Protein AF-A0A938KF47-F1 (afdb_monomer_lite)

Structure (mmCIF, N/CA/C/O backbone):
data_AF-A0A938KF47-F1
#
_entry.id   AF-A0A938KF47-F1
#
loop_
_atom_site.group_PDB
_atom_site.id
_atom_site.type_symbol
_atom_site.label_atom_id
_atom_site.label_alt_id
_atom_site.label_comp_id
_atom_site.label_asym_id
_atom_site.label_entity_id
_atom_site.label_seq_id
_atom_site.pdbx_PDB_ins_code
_atom_site.Cartn_x
_atom_site.Cartn_y
_atom_site.Cartn_z
_atom_site.occupancy
_atom_site.B_iso_or_equiv
_atom_site.auth_seq_id
_atom_site.auth_comp_id
_atom_site.auth_asym_id
_atom_site.auth_atom_id
_atom_site.pdbx_PDB_model_num
ATOM 1 N N . MET A 1 1 ? 16.584 9.637 -14.046 1.00 24.70 1 MET A N 1
ATOM 2 C CA . MET A 1 1 ? 16.136 11.042 -14.095 1.00 24.70 1 MET A CA 1
ATOM 3 C C . MET A 1 1 ? 16.101 11.419 -15.565 1.00 24.70 1 MET A C 1
ATOM 5 O O . MET A 1 1 ? 17.162 11.538 -16.158 1.00 24.70 1 MET A O 1
ATOM 9 N N . VAL A 1 2 ? 14.916 11.445 -16.174 1.00 29.05 2 VAL A N 1
ATOM 10 C CA . VAL A 1 2 ? 14.732 11.879 -17.567 1.00 29.05 2 VAL A CA 1
ATOM 11 C C . VAL A 1 2 ? 13.995 13.209 -17.503 1.00 29.05 2 VAL A C 1
ATOM 13 O O . VAL A 1 2 ? 12.959 13.290 -16.848 1.00 29.05 2 VAL A O 1
ATOM 16 N N . TYR A 1 3 ? 14.555 14.250 -18.113 1.00 26.00 3 TYR A N 1
ATOM 17 C CA . TYR A 1 3 ? 13.882 15.536 -18.272 1.00 26.00 3 TYR A CA 1
ATOM 18 C C . TYR A 1 3 ? 13.180 15.546 -19.629 1.00 26.00 3 TYR A C 1
ATOM 20 O O . TYR A 1 3 ? 13.800 15.220 -20.637 1.00 26.00 3 TYR A O 1
ATOM 28 N N . VAL A 1 4 ? 11.906 15.935 -19.653 1.00 30.23 4 VAL A N 1
ATOM 29 C CA . VAL A 1 4 ? 11.176 16.271 -20.881 1.00 30.23 4 VAL A CA 1
ATOM 30 C C . VAL A 1 4 ? 10.895 17.767 -20.813 1.00 30.23 4 VAL A C 1
ATOM 32 O O . VAL A 1 4 ? 10.209 18.219 -19.899 1.00 30.23 4 VAL A O 1
ATOM 35 N N . THR A 1 5 ? 11.457 18.548 -21.733 1.00 27.17 5 THR A N 1
ATOM 36 C CA . THR A 1 5 ? 11.107 19.965 -21.893 1.00 27.17 5 THR A CA 1
ATOM 37 C C . THR A 1 5 ? 10.091 20.081 -23.023 1.00 27.17 5 THR A C 1
ATOM 39 O O . THR A 1 5 ? 10.407 19.742 -24.162 1.00 27.17 5 THR A O 1
ATOM 42 N N . GLU A 1 6 ? 8.875 20.532 -22.714 1.00 28.58 6 GLU A N 1
ATOM 43 C CA . GLU A 1 6 ? 7.884 20.907 -23.725 1.00 28.58 6 GLU A CA 1
ATOM 44 C C . GLU A 1 6 ? 8.355 22.164 -24.465 1.00 28.58 6 GLU A C 1
ATOM 46 O O . GLU A 1 6 ? 8.581 23.198 -23.837 1.00 28.58 6 GLU A O 1
ATOM 51 N N . ASP A 1 7 ? 8.430 22.092 -25.794 1.00 31.55 7 ASP A N 1
ATOM 52 C CA . ASP A 1 7 ? 8.299 23.271 -26.646 1.00 31.55 7 ASP A CA 1
ATOM 53 C C . ASP A 1 7 ? 6.967 23.164 -27.394 1.00 31.55 7 ASP A C 1
ATOM 55 O O . ASP A 1 7 ? 6.686 22.173 -28.076 1.00 31.5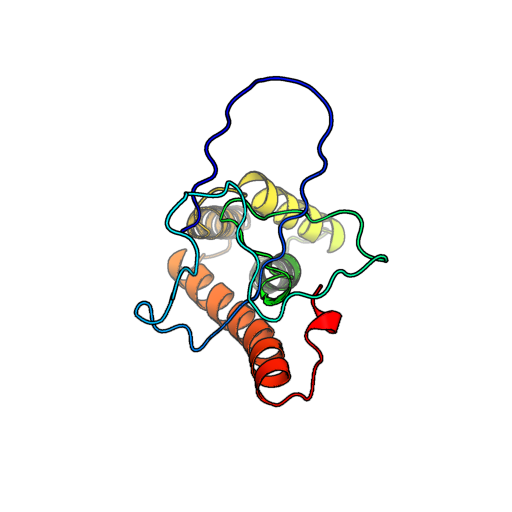5 7 ASP A O 1
ATOM 59 N N . ARG A 1 8 ? 6.092 24.152 -27.196 1.00 44.97 8 ARG A N 1
ATOM 60 C CA . ARG A 1 8 ? 4.772 24.183 -27.829 1.00 44.97 8 ARG A CA 1
ATOM 61 C C . ARG A 1 8 ? 4.899 24.837 -29.195 1.00 44.97 8 ARG A C 1
ATOM 63 O O . ARG A 1 8 ? 4.843 26.058 -29.307 1.00 44.97 8 ARG A O 1
ATOM 70 N N . GLY A 1 9 ? 4.961 24.012 -30.234 1.00 32.94 9 GLY A N 1
ATOM 71 C CA . GLY A 1 9 ? 4.895 24.480 -31.612 1.00 32.94 9 GLY A CA 1
ATOM 72 C C . GLY A 1 9 ? 4.556 23.375 -32.607 1.00 32.94 9 GLY A C 1
ATOM 73 O O . GLY A 1 9 ? 5.420 22.603 -32.994 1.00 32.94 9 GLY A O 1
ATOM 74 N N . SER A 1 10 ? 3.299 23.376 -33.057 1.00 34.69 10 SER A N 1
ATOM 75 C CA . SER A 1 10 ? 2.773 22.768 -34.294 1.00 34.69 10 SER A CA 1
ATOM 76 C C . SER A 1 10 ? 2.796 21.235 -34.474 1.00 34.69 10 SER A C 1
ATOM 78 O O . SER A 1 10 ? 3.824 20.622 -34.722 1.00 34.69 10 SER A O 1
ATOM 80 N N . THR A 1 11 ? 1.573 20.686 -34.446 1.00 39.66 11 THR A N 1
ATOM 81 C CA . THR A 1 11 ? 0.973 19.654 -35.324 1.00 39.66 11 THR A CA 1
ATOM 82 C C . THR A 1 11 ? 1.718 18.344 -35.612 1.00 39.66 11 THR A C 1
ATOM 84 O O . THR A 1 11 ? 2.703 18.310 -36.336 1.00 39.66 11 THR A O 1
ATOM 87 N N . GLU A 1 12 ? 1.084 17.258 -35.149 1.00 42.16 12 GLU A N 1
ATOM 88 C CA . GLU A 1 12 ? 1.221 15.861 -35.590 1.00 42.16 12 GLU A CA 1
ATOM 89 C C . GLU A 1 12 ? 2.617 15.229 -35.507 1.00 42.16 12 GLU A C 1
ATOM 91 O O . GLU A 1 12 ? 3.309 15.036 -36.500 1.00 42.16 12 GLU A O 1
ATOM 96 N N . ALA A 1 13 ? 2.975 14.746 -34.317 1.00 32.09 13 ALA A N 1
ATOM 97 C CA . ALA A 1 13 ? 3.855 13.588 -34.207 1.00 32.09 13 ALA A CA 1
ATOM 98 C C . ALA A 1 13 ? 3.550 12.835 -32.908 1.00 32.09 13 ALA A C 1
ATOM 100 O O . ALA A 1 13 ? 3.933 13.260 -31.820 1.00 32.09 13 ALA A O 1
ATOM 101 N N . CYS A 1 14 ? 2.861 11.697 -33.014 1.00 30.44 14 CYS A N 1
ATOM 102 C CA . CYS A 1 14 ? 2.863 10.698 -31.951 1.00 30.44 14 CYS A CA 1
ATOM 103 C C . CYS A 1 14 ? 4.283 10.123 -31.887 1.00 30.44 14 CYS A C 1
ATOM 105 O O . CYS A 1 14 ? 4.649 9.266 -32.690 1.00 30.44 14 CYS A O 1
ATOM 107 N N . GLN A 1 15 ? 5.122 10.662 -31.003 1.00 35.25 15 GLN A N 1
ATOM 108 C CA . GLN A 1 15 ? 6.464 10.139 -30.795 1.00 35.25 15 GLN A CA 1
ATOM 109 C C . GLN A 1 15 ? 6.453 9.164 -29.617 1.00 35.25 15 GLN A C 1
ATOM 111 O O . GLN A 1 15 ? 6.239 9.530 -28.464 1.00 35.25 15 GLN A O 1
ATOM 116 N N . THR A 1 16 ? 6.641 7.890 -29.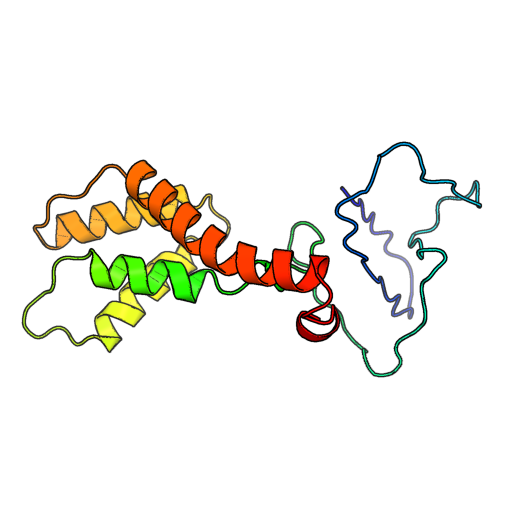945 1.00 39.12 16 THR A N 1
ATOM 117 C CA . THR A 1 16 ? 6.703 6.765 -29.013 1.00 39.12 16 THR A CA 1
ATOM 118 C C . THR A 1 16 ? 8.043 6.752 -28.276 1.00 39.12 16 THR A C 1
ATOM 120 O O . THR A 1 16 ? 9.097 6.720 -28.906 1.00 39.12 16 THR A O 1
ATOM 123 N N . ILE A 1 17 ? 8.008 6.706 -26.942 1.00 36.31 17 ILE A N 1
ATOM 124 C CA . ILE A 1 17 ? 9.192 6.507 -26.095 1.00 36.31 17 ILE A CA 1
ATOM 125 C C . ILE A 1 17 ? 9.140 5.085 -25.527 1.00 36.31 17 ILE A C 1
ATOM 127 O O . ILE A 1 17 ? 8.139 4.688 -24.934 1.00 36.31 17 ILE A O 1
ATOM 131 N N . ALA A 1 18 ? 10.211 4.311 -25.701 1.00 33.75 18 ALA A N 1
ATOM 132 C CA . ALA A 1 18 ? 10.349 2.972 -25.133 1.00 33.75 18 ALA A CA 1
ATOM 133 C C . ALA A 1 18 ? 11.425 2.964 -24.042 1.00 33.75 18 ALA A C 1
ATOM 135 O O . ALA A 1 18 ? 12.548 3.410 -24.270 1.00 33.75 18 ALA A O 1
ATOM 136 N N . PHE A 1 19 ? 11.093 2.420 -22.871 1.00 38.03 19 PHE A N 1
ATOM 137 C CA . PHE A 1 19 ? 11.999 2.335 -21.726 1.00 38.03 19 PHE A CA 1
ATOM 138 C C . PHE A 1 19 ? 12.455 0.892 -21.508 1.00 38.03 19 PHE A C 1
ATOM 140 O O . PHE A 1 19 ? 11.661 -0.042 -21.553 1.00 38.03 19 PHE A O 1
ATOM 147 N N . SER A 1 20 ? 13.749 0.717 -21.246 1.00 34.81 20 SER A N 1
ATOM 148 C CA . SER A 1 20 ? 14.358 -0.563 -20.877 1.00 34.81 20 SER A CA 1
ATOM 149 C C . SER A 1 20 ? 14.886 -0.461 -19.450 1.00 34.81 20 SER A C 1
ATOM 151 O O . SER A 1 20 ? 15.815 0.302 -19.194 1.00 34.81 20 SER A O 1
ATOM 153 N N . TYR A 1 21 ? 14.352 -1.264 -18.529 1.00 33.78 21 TYR A N 1
ATOM 154 C CA . TYR A 1 21 ? 14.919 -1.420 -17.188 1.00 33.78 21 TYR A CA 1
ATOM 155 C C . TYR A 1 21 ? 16.207 -2.257 -17.264 1.00 33.78 21 TYR A C 1
ATOM 157 O O . TYR A 1 21 ? 16.160 -3.433 -17.619 1.00 33.78 21 TYR A O 1
ATOM 165 N N . ARG A 1 22 ? 17.362 -1.648 -16.961 1.00 41.12 22 ARG A N 1
ATOM 166 C CA . ARG A 1 22 ? 18.663 -2.331 -16.854 1.00 41.12 22 ARG A CA 1
ATOM 167 C C . ARG A 1 22 ? 19.148 -2.311 -15.396 1.00 41.12 22 ARG A C 1
ATOM 169 O O . ARG A 1 22 ? 19.561 -1.249 -14.930 1.00 41.12 22 ARG A O 1
ATOM 176 N N . PRO A 1 23 ? 19.093 -3.434 -14.658 1.00 34.03 23 PRO A N 1
ATOM 177 C CA . PRO A 1 23 ? 19.507 -3.493 -13.251 1.00 34.03 23 PRO A CA 1
ATOM 178 C C . PRO A 1 23 ? 21.034 -3.409 -13.041 1.00 34.03 23 PRO A C 1
ATOM 180 O O . PRO A 1 23 ? 21.485 -3.242 -11.914 1.00 34.03 23 PRO A O 1
ATOM 183 N N . ASP A 1 24 ? 21.820 -3.498 -14.114 1.00 38.66 24 ASP A N 1
ATOM 184 C CA . ASP A 1 24 ? 23.286 -3.449 -14.185 1.00 38.66 24 ASP A CA 1
ATOM 185 C C . ASP A 1 24 ? 23.828 -2.120 -14.756 1.00 38.66 24 ASP A C 1
ATOM 187 O O . ASP A 1 24 ? 25.008 -2.009 -15.094 1.00 38.66 24 ASP A O 1
ATOM 191 N N . PHE A 1 25 ? 22.973 -1.097 -14.879 1.00 46.38 25 PHE A N 1
ATOM 192 C CA . PHE A 1 25 ? 23.345 0.184 -15.475 1.00 46.38 25 PHE A CA 1
ATOM 193 C C . PHE A 1 25 ? 24.437 0.896 -14.658 1.00 46.38 25 PHE A C 1
ATOM 195 O O . PHE A 1 25 ? 24.188 1.482 -13.605 1.00 46.38 25 PHE A O 1
ATOM 202 N N . THR A 1 26 ? 25.664 0.865 -15.175 1.00 37.16 26 THR A N 1
ATOM 203 C CA . THR A 1 26 ? 26.790 1.674 -14.706 1.00 37.16 26 THR A CA 1
ATOM 204 C C . THR A 1 26 ? 26.729 3.033 -15.417 1.00 37.16 26 THR A C 1
ATOM 206 O O . THR A 1 26 ? 26.722 3.060 -16.649 1.00 37.16 26 THR A O 1
ATOM 209 N N . PRO A 1 27 ? 26.716 4.178 -14.702 1.00 42.38 27 PRO A N 1
ATOM 210 C CA . PRO A 1 27 ? 26.511 5.504 -15.307 1.00 42.38 27 PRO A CA 1
ATOM 211 C C . PRO A 1 27 ? 27.554 5.938 -16.356 1.00 42.38 27 PRO A C 1
ATOM 213 O O . PRO A 1 27 ? 27.387 6.978 -16.984 1.00 42.38 27 PRO A O 1
ATOM 216 N N . GLY A 1 28 ? 28.641 5.181 -16.537 1.00 35.38 28 GLY A N 1
ATOM 217 C CA . GLY A 1 28 ? 29.789 5.545 -17.375 1.00 35.38 28 GLY A CA 1
ATOM 218 C C . GLY A 1 28 ? 29.758 5.054 -18.826 1.00 35.38 28 GLY A C 1
ATOM 219 O O . GLY A 1 28 ? 30.720 5.292 -19.548 1.00 35.38 28 GLY A O 1
ATOM 220 N N . LEU A 1 29 ? 28.701 4.363 -19.269 1.00 38.38 29 LEU A N 1
ATOM 221 C CA . LEU A 1 29 ? 28.629 3.751 -20.608 1.00 38.38 29 LEU A CA 1
ATOM 222 C C . LEU A 1 29 ? 27.378 4.178 -21.394 1.00 38.38 29 LEU A C 1
ATOM 224 O O . LEU A 1 29 ? 26.760 3.384 -22.097 1.00 38.38 29 LEU A O 1
ATOM 228 N N . MET A 1 30 ? 27.011 5.458 -21.319 1.00 39.22 30 MET A N 1
ATOM 229 C CA . MET A 1 30 ? 26.229 6.087 -22.387 1.00 39.22 30 MET A CA 1
ATOM 230 C C . MET A 1 30 ? 27.200 6.651 -23.424 1.00 39.22 30 MET A C 1
ATOM 232 O O . MET A 1 30 ? 27.638 7.793 -23.332 1.00 39.22 30 MET A O 1
ATOM 236 N N . GLN A 1 31 ? 27.568 5.840 -24.417 1.00 40.22 31 GLN A N 1
ATOM 237 C CA . GLN A 1 31 ? 28.135 6.394 -25.643 1.00 40.22 31 GLN A CA 1
ATOM 238 C C . GLN A 1 31 ? 26.985 6.941 -26.480 1.00 40.22 31 GLN A C 1
ATOM 240 O O . GLN A 1 31 ? 26.277 6.190 -27.149 1.00 40.22 31 GLN A O 1
ATOM 245 N N . THR A 1 32 ? 26.791 8.259 -26.420 1.00 42.59 32 THR A N 1
ATOM 246 C CA . THR A 1 32 ? 25.955 8.937 -27.405 1.00 42.59 32 THR A CA 1
ATOM 247 C C . THR A 1 32 ? 26.686 8.913 -28.745 1.00 42.59 32 THR A C 1
ATOM 249 O O . THR A 1 32 ? 27.838 9.333 -28.850 1.00 42.59 32 THR A O 1
ATOM 252 N N . THR A 1 33 ? 26.048 8.389 -29.787 1.00 45.47 33 THR A N 1
ATOM 253 C CA . THR A 1 33 ? 26.587 8.443 -31.155 1.00 45.47 33 THR A CA 1
ATOM 254 C C . THR A 1 33 ? 26.226 9.756 -31.855 1.00 45.47 33 THR A C 1
ATOM 256 O O . THR A 1 33 ? 26.477 9.908 -33.048 1.00 45.47 33 THR A O 1
ATOM 259 N N . SER A 1 34 ? 25.608 10.711 -31.148 1.00 45.56 34 SER A N 1
ATOM 260 C CA . SER A 1 34 ? 25.174 11.986 -31.712 1.00 45.56 34 SER A CA 1
ATOM 261 C C . SER A 1 34 ? 25.416 13.135 -30.735 1.00 45.56 34 SER A C 1
ATOM 263 O O . SER A 1 34 ? 24.918 13.132 -29.618 1.00 45.56 34 SER A O 1
ATOM 265 N N . LEU A 1 35 ? 26.170 14.141 -31.184 1.00 50.94 35 LEU A N 1
ATOM 266 C CA . LEU A 1 35 ? 26.468 15.373 -30.438 1.00 50.94 35 LEU A CA 1
ATOM 267 C C . LEU A 1 35 ? 25.296 16.376 -30.428 1.00 50.94 35 LEU A C 1
ATOM 269 O O . LEU A 1 35 ? 25.446 17.490 -29.934 1.00 50.94 35 LEU A O 1
ATOM 273 N N . VAL A 1 36 ? 24.143 16.006 -30.993 1.00 51.88 36 VAL A N 1
ATOM 274 C CA . VAL A 1 36 ? 22.951 16.856 -31.072 1.00 51.88 36 VAL A CA 1
ATOM 275 C C . VAL A 1 36 ? 21.903 16.298 -30.107 1.00 51.88 36 VAL A C 1
ATOM 277 O O . VAL A 1 36 ? 21.509 15.142 -30.285 1.00 51.88 36 VAL A O 1
ATOM 280 N N . PRO A 1 37 ? 21.428 17.075 -29.113 1.00 50.69 37 PRO A N 1
ATOM 281 C CA . PRO A 1 37 ? 20.351 16.643 -28.232 1.00 50.69 37 PRO A CA 1
ATOM 282 C C . PRO A 1 37 ? 19.119 16.312 -29.071 1.00 50.69 37 PRO A C 1
ATOM 284 O O . PRO A 1 37 ? 18.590 17.171 -29.779 1.00 50.69 37 PRO A O 1
ATOM 287 N N . LYS A 1 38 ? 18.677 15.057 -29.022 1.00 53.91 38 LYS A N 1
ATOM 288 C CA . LYS A 1 38 ? 17.397 14.652 -29.601 1.00 53.91 38 LYS A CA 1
ATOM 289 C C . LYS A 1 38 ? 16.350 14.612 -28.487 1.00 53.91 38 LYS A C 1
ATOM 291 O O . LYS A 1 38 ? 16.686 14.198 -27.382 1.00 53.91 38 LYS A O 1
ATOM 296 N N . PRO A 1 39 ? 15.085 14.975 -28.765 1.00 59.06 39 PRO A N 1
ATOM 297 C CA . PRO A 1 39 ? 14.008 14.895 -27.774 1.00 59.06 39 PRO A CA 1
ATOM 298 C C . PRO A 1 39 ? 13.767 13.472 -27.244 1.00 59.06 39 PRO A C 1
ATOM 300 O O . PRO A 1 39 ? 13.210 13.301 -26.165 1.00 59.06 39 PRO A O 1
ATOM 303 N N . ILE A 1 40 ? 14.168 12.450 -28.013 1.00 66.62 40 ILE A N 1
ATOM 304 C CA . ILE A 1 40 ? 13.994 11.030 -27.698 1.00 66.62 40 ILE A CA 1
ATOM 305 C C . ILE A 1 40 ? 15.247 10.265 -28.121 1.00 66.62 40 ILE A C 1
ATOM 307 O O . ILE A 1 40 ? 15.728 10.404 -29.251 1.00 66.62 40 ILE A O 1
ATOM 311 N N . GLU A 1 41 ? 15.733 9.409 -27.227 1.00 71.12 41 GLU A N 1
ATOM 312 C CA . GLU A 1 41 ? 16.834 8.486 -27.483 1.00 71.12 41 GLU A CA 1
ATOM 313 C C . GLU A 1 41 ? 16.325 7.043 -27.487 1.00 71.12 41 GLU A C 1
ATOM 315 O O . GLU A 1 41 ? 15.588 6.618 -26.598 1.00 71.12 41 GLU A O 1
ATOM 320 N N . TYR A 1 42 ? 16.742 6.273 -28.493 1.00 73.75 42 TYR A N 1
ATOM 321 C CA . TYR A 1 42 ? 16.453 4.845 -28.579 1.00 73.75 42 TYR A CA 1
ATOM 322 C C . TYR A 1 42 ? 17.685 4.052 -28.153 1.00 73.75 42 TYR A C 1
ATOM 324 O O . TYR A 1 42 ? 18.801 4.338 -28.589 1.00 73.75 42 TYR A O 1
ATOM 332 N N . ALA A 1 43 ? 17.488 3.006 -27.349 1.00 72.75 43 ALA A N 1
ATOM 333 C CA . ALA A 1 43 ? 18.550 2.039 -27.100 1.00 72.75 43 ALA A CA 1
ATOM 334 C C . ALA A 1 43 ? 18.985 1.383 -28.424 1.00 72.75 43 ALA A C 1
ATOM 336 O O . ALA A 1 43 ? 18.145 1.089 -29.272 1.00 72.75 43 ALA A O 1
ATOM 337 N N . ALA A 1 44 ? 20.276 1.073 -28.576 1.00 74.06 44 ALA A N 1
ATOM 338 C CA . ALA A 1 44 ? 20.812 0.442 -29.792 1.00 74.06 44 ALA A CA 1
ATOM 339 C C . ALA A 1 44 ? 20.126 -0.893 -30.161 1.00 74.06 44 ALA A C 1
ATOM 341 O O . ALA A 1 44 ? 20.150 -1.315 -31.312 1.00 74.06 44 ALA A O 1
ATOM 342 N N . SER A 1 45 ? 19.504 -1.559 -29.185 1.00 74.00 45 SER A N 1
ATOM 343 C CA . SER A 1 45 ? 18.754 -2.806 -29.353 1.00 74.00 45 SER A CA 1
ATOM 344 C C . SER A 1 45 ? 17.250 -2.616 -29.590 1.00 74.00 45 SER A C 1
ATOM 346 O O . SER A 1 45 ? 16.527 -3.611 -29.679 1.00 74.00 45 SER A O 1
ATOM 348 N N . PHE A 1 46 ? 16.750 -1.378 -29.658 1.00 76.38 46 PHE A N 1
ATOM 349 C CA . PHE A 1 46 ? 15.324 -1.109 -29.811 1.00 76.38 46 PHE A CA 1
ATOM 350 C C . PHE A 1 46 ? 14.791 -1.667 -31.136 1.00 76.38 46 PHE A C 1
ATOM 352 O O . PHE A 1 46 ? 15.358 -1.442 -32.206 1.00 76.38 46 PHE A O 1
ATOM 359 N N . LYS A 1 47 ? 13.665 -2.381 -31.057 1.00 78.00 47 LYS A N 1
ATOM 360 C CA . LYS A 1 47 ? 12.901 -2.851 -32.214 1.00 78.00 47 LYS A CA 1
ATOM 361 C C . LYS A 1 47 ? 11.453 -2.373 -32.077 1.00 78.00 47 LYS A C 1
ATOM 363 O O . LYS A 1 47 ? 10.871 -2.601 -31.013 1.00 78.00 47 LYS A O 1
ATOM 368 N N . PRO A 1 48 ? 10.862 -1.759 -33.118 1.00 74.94 48 PRO A N 1
ATOM 369 C CA . PRO A 1 48 ? 9.455 -1.376 -33.102 1.00 74.94 48 PRO A CA 1
ATOM 370 C C . PRO A 1 48 ? 8.552 -2.576 -32.801 1.00 74.94 48 PRO A C 1
ATOM 372 O O . PRO A 1 48 ? 8.777 -3.671 -33.321 1.00 74.94 48 PRO A O 1
ATOM 375 N N . ARG A 1 49 ? 7.522 -2.365 -31.977 1.00 76.00 49 ARG A N 1
ATOM 376 C CA . ARG A 1 49 ? 6.494 -3.362 -31.646 1.00 76.00 49 ARG A CA 1
ATOM 377 C C . ARG A 1 49 ? 5.142 -2.862 -32.169 1.00 76.00 49 ARG A C 1
ATOM 379 O O . ARG A 1 49 ? 4.474 -2.128 -31.450 1.00 76.00 49 ARG A O 1
ATOM 386 N N . PRO A 1 50 ? 4.728 -3.231 -33.398 1.00 78.12 50 PRO A N 1
ATOM 387 C CA . PRO A 1 50 ? 3.546 -2.651 -34.051 1.00 78.12 50 PRO A CA 1
ATOM 388 C C . PRO A 1 50 ? 2.228 -2.873 -33.299 1.00 78.12 50 PRO A C 1
ATOM 390 O O . PRO A 1 50 ? 1.261 -2.155 -33.525 1.00 78.12 50 PRO A O 1
ATOM 393 N N . SER A 1 51 ? 2.179 -3.872 -32.416 1.00 78.06 51 SER A N 1
ATOM 394 C CA . SER A 1 51 ? 1.016 -4.188 -31.586 1.00 78.06 51 SER A CA 1
ATOM 395 C C . SER A 1 51 ? 0.846 -3.269 -30.372 1.00 78.06 51 SER A C 1
ATOM 397 O O . SER A 1 51 ? -0.217 -3.288 -29.760 1.00 78.06 51 SER A O 1
ATOM 399 N N . ILE A 1 52 ? 1.864 -2.485 -30.000 1.00 73.62 52 ILE A N 1
ATOM 400 C CA . ILE A 1 52 ? 1.809 -1.548 -28.871 1.00 73.62 52 ILE A CA 1
ATOM 401 C C . ILE A 1 52 ? 1.643 -0.141 -29.439 1.00 73.62 52 ILE A C 1
ATOM 403 O O . ILE A 1 52 ? 2.567 0.407 -30.035 1.00 73.62 52 ILE A O 1
ATOM 407 N N . SER A 1 53 ? 0.459 0.439 -29.256 1.00 73.12 53 SER A N 1
ATOM 408 C CA . SER A 1 53 ? 0.116 1.769 -29.779 1.00 73.12 53 SER A CA 1
ATOM 409 C C . SER A 1 53 ? 0.191 2.884 -28.733 1.00 73.12 53 SER A C 1
ATOM 411 O O . SER A 1 53 ? 0.300 4.048 -29.101 1.00 73.12 53 SER A O 1
ATOM 413 N N . HIS A 1 54 ? 0.151 2.544 -27.441 1.00 66.56 54 HIS A N 1
ATOM 414 C CA . HIS A 1 54 ? 0.110 3.504 -26.337 1.00 66.56 54 HIS A CA 1
ATOM 415 C C . HIS A 1 54 ? 0.952 3.000 -25.162 1.00 66.56 54 HIS A C 1
ATOM 417 O O . HIS A 1 54 ? 1.026 1.796 -24.922 1.00 66.56 54 HIS A O 1
ATOM 423 N N . VAL A 1 55 ? 1.563 3.924 -24.421 1.00 66.50 55 VAL A N 1
ATOM 424 C CA . VAL A 1 55 ? 2.317 3.648 -23.191 1.00 66.50 55 VAL A CA 1
ATOM 425 C C . VAL A 1 55 ? 1.944 4.718 -22.169 1.00 66.50 55 VAL A C 1
ATOM 427 O O . VAL A 1 55 ? 1.918 5.901 -22.507 1.00 66.50 55 VAL A O 1
ATOM 430 N N . LEU A 1 56 ? 1.640 4.313 -20.934 1.00 62.22 56 LEU A N 1
ATOM 431 C CA . LEU A 1 56 ? 1.368 5.223 -19.821 1.00 62.22 56 LEU A CA 1
ATOM 432 C C . LEU A 1 56 ? 2.591 5.274 -18.903 1.00 62.22 56 LEU A C 1
ATOM 434 O O . LEU A 1 56 ? 3.056 4.236 -18.436 1.00 62.22 56 LEU A O 1
ATOM 438 N N . PHE A 1 57 ? 3.095 6.476 -18.639 1.00 62.53 57 PHE A N 1
ATOM 439 C CA . PHE A 1 57 ? 4.194 6.686 -17.701 1.00 62.53 57 PHE A CA 1
ATOM 440 C C . PHE A 1 57 ? 3.663 6.956 -16.300 1.00 62.53 57 PHE A C 1
ATOM 442 O O . PHE A 1 57 ? 2.740 7.753 -16.132 1.00 62.53 57 PHE A O 1
ATOM 449 N N . ASP A 1 58 ? 4.273 6.317 -15.299 1.00 62.72 58 ASP A N 1
ATOM 450 C CA . ASP A 1 58 ? 4.129 6.767 -13.916 1.00 62.72 58 ASP A CA 1
ATOM 451 C C . ASP A 1 58 ? 4.788 8.150 -13.754 1.00 62.72 58 ASP A C 1
ATOM 453 O O . ASP A 1 58 ? 5.620 8.566 -14.568 1.00 62.72 58 ASP A O 1
ATOM 457 N N . PHE A 1 59 ? 4.436 8.868 -12.692 1.00 45.41 59 PHE A N 1
ATOM 458 C CA . PHE A 1 59 ? 4.865 10.246 -12.439 1.00 45.41 59 PHE A CA 1
ATOM 459 C C . PHE A 1 59 ? 6.392 10.414 -12.307 1.00 45.41 59 PHE A C 1
ATOM 461 O O . PHE A 1 59 ? 6.891 11.531 -12.418 1.00 45.41 59 PHE A O 1
ATOM 468 N N . ASP A 1 60 ? 7.143 9.328 -12.096 1.00 52.22 60 ASP A N 1
ATOM 469 C CA . ASP A 1 60 ? 8.613 9.310 -12.059 1.00 52.22 60 ASP A CA 1
ATOM 470 C C . ASP A 1 60 ? 9.273 8.787 -13.356 1.00 52.22 60 ASP A C 1
ATOM 472 O O . ASP A 1 60 ? 10.500 8.647 -13.419 1.00 52.22 60 ASP A O 1
ATOM 476 N N . GLY A 1 61 ? 8.480 8.519 -14.399 1.00 51.56 61 GLY A N 1
ATOM 477 C CA . GLY A 1 61 ? 8.945 8.008 -15.689 1.00 51.56 61 GLY A CA 1
ATOM 478 C C . GLY A 1 61 ? 9.209 6.499 -15.715 1.00 51.56 61 GLY A C 1
ATOM 479 O O . GLY A 1 61 ? 9.902 6.026 -16.616 1.00 51.56 61 GLY A O 1
ATOM 480 N N . THR A 1 62 ? 8.697 5.728 -14.745 1.00 55.50 62 THR A N 1
ATOM 481 C CA . THR A 1 62 ? 8.859 4.265 -14.706 1.00 55.50 62 THR A CA 1
ATOM 482 C C . THR A 1 62 ? 7.601 3.508 -15.142 1.00 55.50 62 THR A C 1
ATOM 484 O O . THR A 1 62 ? 6.476 3.898 -14.848 1.00 55.50 62 THR A O 1
ATOM 487 N N . LEU A 1 63 ? 7.786 2.372 -15.826 1.00 58.28 63 LEU A N 1
ATOM 488 C CA . LEU A 1 63 ? 6.749 1.347 -15.977 1.00 58.28 63 LEU A CA 1
ATOM 489 C C . LEU A 1 63 ? 6.798 0.454 -14.732 1.00 58.28 63 LEU A C 1
ATOM 491 O O . LEU A 1 63 ? 7.533 -0.532 -14.678 1.00 58.28 63 LEU A O 1
ATOM 495 N N . SER A 1 64 ? 6.067 0.830 -13.682 1.00 61.03 64 SER A N 1
ATOM 496 C CA . SER A 1 64 ? 6.103 0.131 -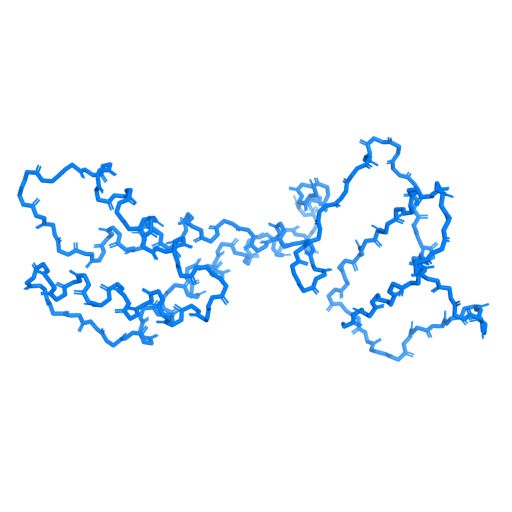12.389 1.00 61.03 64 SER A CA 1
ATOM 497 C C . SER A 1 64 ? 5.234 -1.138 -12.339 1.00 61.03 64 SER A C 1
ATOM 499 O O . SER A 1 64 ? 4.829 -1.546 -11.257 1.00 61.03 64 SER A O 1
ATOM 501 N N . ILE A 1 65 ? 5.013 -1.836 -13.462 1.00 71.75 65 ILE A N 1
ATOM 502 C CA . ILE A 1 65 ? 4.265 -3.115 -13.497 1.00 71.75 65 ILE A CA 1
ATOM 503 C C . ILE A 1 65 ? 4.958 -4.173 -12.618 1.00 71.75 65 ILE A C 1
ATOM 505 O O . ILE A 1 65 ? 4.322 -4.939 -11.902 1.00 71.75 65 ILE A O 1
ATOM 509 N N . ILE A 1 66 ? 6.292 -4.146 -12.532 1.00 74.31 66 ILE A N 1
ATOM 510 C CA . ILE A 1 66 ? 7.049 -5.011 -11.608 1.00 74.31 66 ILE A CA 1
ATOM 511 C C . ILE A 1 66 ? 6.670 -4.738 -10.139 1.00 74.31 66 ILE A C 1
ATOM 513 O O . ILE A 1 66 ? 6.595 -5.667 -9.329 1.00 74.31 66 ILE A O 1
ATOM 517 N N . ARG A 1 67 ? 6.404 -3.471 -9.797 1.00 74.12 67 ARG A N 1
ATOM 518 C CA . ARG A 1 67 ? 6.083 -2.992 -8.441 1.00 74.12 67 ARG A CA 1
ATOM 519 C C . ARG A 1 67 ? 4.583 -2.781 -8.212 1.00 74.12 67 ARG A C 1
ATOM 521 O O . ARG A 1 67 ? 4.190 -2.316 -7.144 1.00 74.12 67 ARG A O 1
ATOM 528 N N . GLU A 1 68 ? 3.748 -3.147 -9.181 1.00 81.38 68 GLU A N 1
ATOM 529 C CA . GLU A 1 68 ? 2.299 -3.051 -9.065 1.00 81.38 68 GLU A CA 1
ATOM 530 C C . GLU A 1 68 ? 1.775 -3.994 -7.978 1.00 81.38 68 GLU A C 1
ATOM 532 O O . GLU A 1 68 ? 2.444 -4.941 -7.546 1.00 81.38 68 GLU A O 1
ATOM 537 N N . GLY A 1 69 ? 0.506 -3.831 -7.631 1.00 84.44 69 GLY A N 1
ATOM 538 C CA . GLY A 1 69 ? -0.166 -4.761 -6.733 1.00 84.44 69 GLY A CA 1
ATOM 539 C C . GLY A 1 69 ? -0.107 -4.329 -5.269 1.00 84.44 69 GLY A C 1
ATOM 540 O O . GLY A 1 69 ? -0.380 -5.121 -4.369 1.00 84.44 69 GLY A O 1
ATOM 541 N N . TRP A 1 70 ? 0.291 -3.081 -5.027 1.00 89.88 70 TRP A N 1
ATOM 542 C CA . TRP A 1 70 ? 0.391 -2.514 -3.695 1.00 89.88 70 TRP A CA 1
ATOM 543 C C . TRP A 1 70 ? -0.953 -2.477 -2.934 1.00 89.88 70 TRP A C 1
ATOM 545 O O . TRP A 1 70 ? -0.928 -2.788 -1.738 1.00 89.88 70 TRP A O 1
ATOM 555 N N . PRO A 1 71 ? -2.134 -2.226 -3.555 1.00 90.19 71 PRO A N 1
ATOM 556 C CA . PRO A 1 71 ? -3.407 -2.285 -2.830 1.00 90.19 71 PRO A CA 1
ATOM 557 C C . PRO A 1 71 ? -3.719 -3.700 -2.336 1.00 90.19 71 PRO A C 1
ATOM 559 O O . PRO A 1 71 ? -4.194 -3.877 -1.218 1.00 90.19 71 PRO A O 1
ATOM 562 N N . GLN A 1 72 ? -3.367 -4.718 -3.130 1.00 91.56 72 GLN A N 1
ATOM 563 C CA . GLN A 1 72 ? -3.533 -6.137 -2.797 1.00 91.56 72 GLN A CA 1
ATOM 564 C C . GLN A 1 72 ? -2.597 -6.599 -1.671 1.00 91.56 72 GLN A C 1
ATOM 566 O O . GLN A 1 72 ? -2.717 -7.730 -1.212 1.00 91.56 72 GLN A O 1
ATOM 571 N N . VAL A 1 73 ? -1.669 -5.750 -1.222 1.00 94.75 73 VAL A N 1
ATOM 572 C CA . VAL A 1 73 ? -0.870 -5.979 -0.013 1.00 94.75 73 VAL A CA 1
ATOM 573 C C . VAL A 1 73 ? -1.392 -5.137 1.148 1.00 94.75 73 VAL A C 1
ATOM 575 O O . VAL A 1 73 ? -1.593 -5.662 2.242 1.00 94.75 73 VAL A O 1
ATOM 578 N N . MET A 1 74 ? -1.627 -3.844 0.917 1.00 96.44 74 MET A N 1
ATOM 579 C CA . MET A 1 74 ? -1.989 -2.901 1.976 1.00 96.44 74 MET A CA 1
ATOM 580 C C . MET A 1 74 ? -3.381 -3.169 2.554 1.00 96.44 74 MET A C 1
ATOM 582 O O . MET A 1 74 ? -3.533 -3.223 3.772 1.00 96.44 74 MET A O 1
ATOM 586 N N . VAL A 1 75 ? -4.388 -3.380 1.702 1.00 96.62 75 VAL A N 1
ATOM 587 C CA . VAL A 1 75 ? -5.776 -3.565 2.152 1.00 96.62 75 VAL A CA 1
ATOM 588 C C . VAL A 1 75 ? -5.935 -4.855 2.968 1.00 96.62 75 VAL A C 1
ATOM 590 O O . VAL A 1 75 ? -6.436 -4.765 4.089 1.00 96.62 75 VAL A O 1
ATOM 593 N N . PRO A 1 76 ? -5.453 -6.036 2.518 1.00 97.06 76 PRO A N 1
ATOM 594 C CA . PRO A 1 76 ? -5.538 -7.249 3.334 1.00 97.06 76 PRO A CA 1
ATOM 595 C C . PRO A 1 76 ? -4.787 -7.135 4.663 1.00 97.06 76 PRO A C 1
ATOM 597 O O . PRO A 1 76 ? -5.290 -7.589 5.687 1.00 97.06 76 PRO A O 1
ATOM 600 N N . MET A 1 77 ? -3.618 -6.481 4.672 1.00 98.00 77 MET A N 1
ATOM 601 C CA . MET A 1 77 ? -2.877 -6.214 5.908 1.00 98.00 77 MET A CA 1
ATOM 602 C C . MET A 1 77 ? -3.708 -5.382 6.895 1.00 98.00 77 MET A C 1
ATOM 604 O O . MET A 1 77 ? -3.737 -5.684 8.086 1.00 98.00 77 MET A O 1
ATOM 608 N N . PHE A 1 78 ? -4.402 -4.348 6.421 1.00 98.12 78 PHE A N 1
ATOM 609 C CA . PHE A 1 78 ? -5.256 -3.529 7.279 1.00 98.12 78 PHE A CA 1
ATOM 610 C C . PHE A 1 78 ? -6.467 -4.310 7.797 1.00 98.12 78 PHE A C 1
ATOM 612 O O . PHE A 1 78 ? -6.779 -4.230 8.983 1.00 98.12 78 PHE A O 1
ATOM 619 N N . ILE A 1 79 ? -7.111 -5.114 6.945 1.00 97.50 79 ILE A N 1
ATOM 620 C CA . ILE A 1 79 ? -8.243 -5.973 7.327 1.00 97.50 79 ILE A CA 1
ATOM 621 C C . ILE A 1 79 ? -7.839 -6.987 8.406 1.00 97.50 79 ILE A C 1
ATOM 623 O O . ILE A 1 79 ? -8.638 -7.249 9.306 1.00 97.50 79 ILE A O 1
ATOM 627 N N . GLU A 1 80 ? -6.632 -7.549 8.326 1.00 97.31 80 GLU A N 1
ATOM 628 C CA . GLU A 1 80 ? -6.079 -8.484 9.315 1.00 97.31 80 GLU A CA 1
ATOM 629 C C . GLU A 1 80 ? -5.880 -7.822 10.687 1.00 97.31 80 GLU A C 1
ATOM 631 O O . GLU A 1 80 ? -6.138 -8.436 11.719 1.00 97.31 80 GLU A O 1
ATOM 636 N N . MET A 1 81 ? -5.423 -6.567 10.702 1.00 97.44 81 MET A N 1
ATOM 637 C CA . MET A 1 81 ? -4.946 -5.897 11.918 1.00 97.44 81 MET A CA 1
ATOM 638 C C . MET A 1 81 ? -5.977 -4.976 12.577 1.00 97.44 81 MET A C 1
ATOM 640 O O . MET A 1 81 ? -5.780 -4.560 13.720 1.00 97.44 81 MET A O 1
ATOM 644 N N . ILE A 1 82 ? -7.055 -4.619 11.878 1.00 97.69 82 ILE A N 1
ATOM 645 C CA . ILE A 1 82 ? -8.065 -3.702 12.406 1.00 97.69 82 ILE A CA 1
ATOM 646 C C . ILE A 1 82 ? -9.045 -4.417 13.354 1.00 97.69 82 ILE A C 1
ATOM 648 O O . ILE A 1 82 ? -9.530 -5.505 13.026 1.00 97.69 82 ILE A O 1
ATOM 652 N N . PRO A 1 83 ? -9.401 -3.812 14.507 1.00 96.50 83 PRO A N 1
ATOM 653 C CA . PRO A 1 83 ? -10.465 -4.331 15.357 1.00 96.50 83 PRO A CA 1
ATOM 654 C C . PRO A 1 83 ? -11.786 -4.460 14.589 1.00 96.50 83 PRO A C 1
ATOM 656 O O . PRO A 1 83 ? -12.235 -3.522 13.919 1.00 96.50 83 PRO A O 1
ATOM 659 N N . LYS A 1 84 ? -12.411 -5.634 14.690 1.00 93.62 84 LYS A N 1
ATOM 660 C CA . LYS A 1 84 ? -13.691 -5.926 14.038 1.00 93.62 84 LYS A CA 1
ATOM 661 C C . LYS A 1 84 ? -14.843 -5.349 14.848 1.00 93.62 84 LYS A C 1
ATOM 663 O O . LYS A 1 84 ? -14.866 -5.470 16.071 1.00 93.62 84 LYS A O 1
ATOM 668 N N . VAL A 1 85 ? -15.809 -4.759 14.150 1.00 92.81 85 VAL A N 1
ATOM 669 C CA . VAL A 1 85 ? -17.034 -4.227 14.752 1.00 92.81 85 VAL A CA 1
ATOM 670 C C . VAL A 1 85 ? -18.177 -5.220 14.509 1.00 92.81 85 VAL A C 1
ATOM 672 O O . VAL A 1 85 ? -18.359 -5.663 13.373 1.00 92.81 85 VAL A O 1
ATOM 675 N N . PRO A 1 86 ? -18.957 -5.601 15.538 1.00 92.44 86 PRO A N 1
ATOM 676 C CA . PRO A 1 86 ? -20.110 -6.477 15.352 1.00 92.44 86 PRO A CA 1
ATOM 677 C C . PRO A 1 86 ? -21.109 -5.909 14.335 1.00 92.44 86 PRO A C 1
ATOM 679 O O . PRO A 1 86 ? -21.493 -4.746 14.421 1.00 92.44 86 PRO A O 1
ATOM 682 N N . GLY A 1 87 ? -21.547 -6.742 13.388 1.00 91.94 87 GLY A N 1
ATOM 683 C CA . GLY A 1 87 ? -22.519 -6.359 12.356 1.00 91.94 87 GLY A CA 1
ATOM 684 C C . GLY A 1 87 ? -21.936 -5.616 11.147 1.00 91.94 87 GLY A C 1
ATOM 685 O O . GLY A 1 87 ? -22.671 -5.350 10.200 1.00 91.94 87 GLY A O 1
ATOM 686 N N . GLU A 1 88 ? -20.636 -5.313 11.136 1.00 94.50 88 GLU A N 1
ATOM 687 C CA . GLU A 1 88 ? -19.958 -4.762 9.961 1.00 94.50 88 GLU A CA 1
ATOM 688 C C . GLU A 1 88 ? -19.688 -5.866 8.928 1.00 94.50 88 GLU A C 1
ATOM 690 O O . GLU A 1 88 ? -19.162 -6.931 9.262 1.00 94.50 88 GLU A O 1
ATOM 695 N N . SER A 1 89 ? -20.038 -5.621 7.662 1.00 95.88 89 SER A N 1
ATOM 696 C CA . SER A 1 89 ? -19.705 -6.547 6.579 1.00 95.88 89 SER A CA 1
ATOM 697 C C . SER A 1 89 ? -18.242 -6.398 6.162 1.00 95.88 89 SER A C 1
ATOM 699 O O . SER A 1 89 ? -17.676 -5.304 6.176 1.00 95.88 89 SER A O 1
ATOM 701 N N . GLU A 1 90 ? -17.628 -7.502 5.738 1.00 93.25 90 GLU A N 1
ATOM 702 C CA . GLU A 1 90 ? -16.240 -7.489 5.268 1.00 93.25 90 GLU A CA 1
ATOM 703 C C . GLU A 1 90 ? -16.052 -6.567 4.056 1.00 93.25 90 GLU A C 1
ATOM 705 O O . GLU A 1 90 ? -15.074 -5.825 4.001 1.00 93.25 90 GLU A O 1
ATOM 710 N N . GLN A 1 91 ? -17.031 -6.535 3.144 1.00 95.00 91 GLN A N 1
ATOM 711 C CA . GLN A 1 91 ? -17.009 -5.638 1.988 1.00 95.00 91 GLN A CA 1
ATOM 712 C C . GLN A 1 91 ? -17.027 -4.163 2.407 1.00 95.00 91 GLN A C 1
ATOM 714 O O . GLN A 1 91 ? -16.211 -3.388 1.922 1.00 95.00 91 GLN A O 1
ATOM 719 N N . ALA A 1 92 ? -17.896 -3.774 3.347 1.00 95.25 92 ALA A N 1
ATOM 720 C CA . ALA A 1 92 ? -17.956 -2.388 3.814 1.00 95.25 92 ALA A CA 1
ATOM 721 C C . ALA A 1 92 ? -16.646 -1.960 4.497 1.00 95.25 92 ALA A C 1
ATOM 723 O O . ALA A 1 92 ? -16.175 -0.840 4.298 1.00 95.25 92 ALA A O 1
ATOM 724 N N . LEU A 1 93 ? -16.027 -2.866 5.262 1.00 95.81 93 LEU A N 1
ATOM 725 C CA . LEU A 1 93 ? -14.717 -2.629 5.862 1.00 95.81 93 LEU A CA 1
ATOM 726 C C . LEU A 1 93 ? -13.626 -2.468 4.793 1.00 95.81 93 LEU A C 1
ATOM 728 O O . LEU A 1 93 ? -12.784 -1.574 4.894 1.00 95.81 93 LEU A O 1
ATOM 732 N N . GLN A 1 94 ? -13.635 -3.326 3.772 1.00 96.31 94 GLN A N 1
ATOM 733 C CA . GLN A 1 94 ? -12.695 -3.252 2.659 1.00 96.31 94 GLN A CA 1
ATOM 734 C C . GLN A 1 94 ? -12.839 -1.938 1.884 1.00 96.31 94 GLN A C 1
ATOM 736 O O . GLN A 1 94 ? -11.826 -1.301 1.587 1.00 96.31 94 GLN A O 1
ATOM 741 N N . ASP A 1 95 ? -14.069 -1.512 1.601 1.00 96.25 95 ASP A N 1
ATOM 742 C CA . ASP A 1 95 ? -14.363 -0.270 0.885 1.00 96.25 95 ASP A CA 1
ATOM 743 C C . ASP A 1 95 ? -13.888 0.949 1.685 1.00 96.25 95 ASP A C 1
ATOM 745 O O . ASP A 1 95 ? -13.186 1.803 1.144 1.00 96.25 95 ASP A O 1
ATOM 749 N N . LEU A 1 96 ? -14.173 0.987 2.993 1.00 95.81 96 LEU A N 1
ATOM 750 C CA . LEU A 1 96 ? -13.717 2.047 3.898 1.00 95.81 96 LEU A CA 1
ATOM 751 C C . LEU A 1 96 ? -12.188 2.188 3.892 1.00 95.81 96 LEU A C 1
ATOM 753 O O . LEU A 1 96 ? -11.656 3.288 3.739 1.00 95.81 96 LEU A O 1
ATOM 757 N N . LEU A 1 97 ? -11.477 1.073 4.077 1.00 96.69 97 LEU A N 1
ATOM 758 C CA . LEU A 1 97 ? -10.015 1.072 4.132 1.00 96.69 97 LEU A CA 1
ATOM 759 C C . LEU A 1 97 ? -9.401 1.435 2.779 1.00 96.69 97 LEU A C 1
ATOM 761 O O . LEU A 1 97 ? -8.402 2.151 2.728 1.00 96.69 97 LEU A O 1
ATOM 765 N N . THR A 1 98 ? -10.007 0.967 1.689 1.00 95.94 98 THR A N 1
ATOM 766 C CA . THR A 1 98 ? -9.571 1.297 0.331 1.00 95.94 98 THR A CA 1
ATOM 767 C C . THR A 1 98 ? -9.746 2.788 0.056 1.00 95.94 98 THR A C 1
ATOM 769 O O . THR A 1 98 ? -8.805 3.425 -0.415 1.00 95.94 98 THR A O 1
ATOM 772 N N . ASP A 1 99 ? -10.892 3.375 0.402 1.00 96.69 99 ASP A N 1
ATOM 773 C CA . ASP A 1 99 ? -11.142 4.807 0.212 1.00 96.69 99 ASP A CA 1
ATOM 774 C C . ASP A 1 99 ? -10.155 5.673 1.013 1.00 96.69 99 ASP A C 1
ATOM 776 O O . ASP A 1 99 ? -9.569 6.620 0.481 1.00 96.69 99 ASP A O 1
ATOM 780 N N . ASP A 1 100 ? -9.872 5.304 2.267 1.00 95.38 100 ASP A N 1
ATOM 781 C CA . ASP A 1 100 ? -8.873 5.996 3.090 1.00 95.38 100 ASP A CA 1
ATOM 782 C C . ASP A 1 100 ? -7.477 5.995 2.464 1.00 95.38 100 ASP A C 1
ATOM 784 O O . ASP A 1 100 ? -6.786 7.018 2.454 1.00 95.38 100 ASP A O 1
ATOM 788 N N . ILE A 1 101 ? -7.068 4.850 1.923 1.00 93.19 101 ILE A N 1
ATOM 789 C CA . ILE A 1 101 ? -5.793 4.690 1.232 1.00 93.19 101 ILE A CA 1
ATOM 790 C C . ILE A 1 101 ? -5.748 5.564 -0.025 1.00 93.19 101 ILE A C 1
ATOM 792 O O . ILE A 1 101 ? -4.773 6.297 -0.220 1.00 93.19 101 ILE A O 1
ATOM 796 N N . LEU A 1 102 ? -6.790 5.493 -0.861 1.00 92.50 102 LEU A N 1
ATOM 797 C CA . LEU A 1 102 ? -6.857 6.190 -2.146 1.00 92.50 102 LEU A CA 1
ATOM 798 C C . LEU A 1 102 ? -6.866 7.710 -1.973 1.00 92.50 102 LEU A C 1
ATOM 800 O O . LEU A 1 102 ? -6.183 8.411 -2.718 1.00 92.50 102 LEU A O 1
ATOM 804 N N . ARG A 1 103 ? -7.550 8.225 -0.947 1.00 94.56 103 ARG A N 1
ATOM 805 C CA . ARG A 1 103 ? -7.567 9.660 -0.609 1.00 94.56 103 ARG A CA 1
ATOM 806 C C . ARG A 1 103 ? -6.185 10.208 -0.244 1.00 94.56 103 ARG A C 1
ATOM 808 O O . ARG A 1 103 ? -5.945 11.411 -0.329 1.00 94.56 103 ARG A O 1
ATOM 815 N N . LEU A 1 104 ? -5.281 9.332 0.187 1.00 92.31 104 LEU A N 1
ATOM 816 C CA . LEU A 1 104 ? -3.916 9.663 0.587 1.00 92.31 104 LEU A CA 1
ATOM 817 C C . LEU A 1 104 ? -2.878 9.324 -0.492 1.00 92.31 104 LEU A C 1
ATOM 819 O O . LEU A 1 104 ? -1.682 9.523 -0.257 1.00 92.31 104 LEU A O 1
ATOM 823 N N . ASN A 1 105 ? -3.304 8.857 -1.672 1.00 86.38 105 ASN A N 1
ATOM 824 C CA . ASN A 1 105 ? -2.405 8.658 -2.805 1.00 86.38 105 ASN A CA 1
ATOM 825 C C . ASN A 1 105 ? -1.693 9.967 -3.176 1.00 86.38 105 ASN A C 1
ATOM 827 O O . ASN A 1 105 ? -2.234 11.064 -3.049 1.00 86.38 105 ASN A O 1
ATOM 831 N N . GLY A 1 106 ? -0.436 9.849 -3.601 1.00 83.56 106 GLY A N 1
ATOM 832 C CA . GLY A 1 106 ? 0.439 10.997 -3.854 1.00 83.56 106 GLY A CA 1
ATOM 833 C C . GLY A 1 106 ? 1.119 11.563 -2.601 1.00 83.56 106 GLY A C 1
ATOM 834 O O . GLY A 1 106 ? 2.054 12.352 -2.725 1.00 83.56 106 GLY A O 1
ATOM 835 N N . LYS A 1 107 ? 0.729 11.139 -1.389 1.00 90.31 107 LYS A N 1
ATOM 836 C CA . LYS A 1 107 ? 1.493 11.404 -0.160 1.00 90.31 107 LYS A CA 1
ATOM 837 C C . LYS A 1 107 ? 2.464 10.264 0.139 1.00 90.31 107 LYS A C 1
ATOM 839 O O . LYS A 1 107 ? 2.343 9.154 -0.370 1.00 90.31 107 LYS A O 1
ATOM 844 N N . GLN A 1 108 ? 3.426 10.527 1.023 1.00 90.06 108 GLN A N 1
ATOM 845 C CA . GLN A 1 108 ? 4.290 9.470 1.547 1.00 90.06 108 GLN A CA 1
ATOM 846 C C . GLN A 1 108 ? 3.449 8.407 2.273 1.00 90.06 108 GLN A C 1
ATOM 848 O O . GLN A 1 108 ? 2.579 8.747 3.073 1.00 90.06 108 GLN A O 1
ATOM 853 N N . THR A 1 109 ? 3.768 7.125 2.086 1.00 93.06 109 THR A N 1
ATOM 854 C CA . THR A 1 109 ? 3.037 5.982 2.673 1.00 93.06 109 THR A CA 1
ATOM 855 C C . THR A 1 109 ? 2.809 6.085 4.185 1.00 93.06 109 THR A C 1
ATOM 857 O O . THR A 1 109 ? 1.835 5.551 4.704 1.00 93.06 109 THR A O 1
ATOM 860 N N . ILE A 1 110 ? 3.667 6.801 4.919 1.00 96.75 110 ILE A N 1
ATOM 861 C CA . ILE A 1 110 ? 3.488 7.006 6.362 1.00 96.75 110 ILE A CA 1
ATOM 862 C C . ILE A 1 110 ? 2.137 7.653 6.711 1.00 96.75 110 ILE A C 1
ATOM 864 O O . ILE A 1 110 ? 1.568 7.318 7.742 1.00 96.75 110 ILE A O 1
ATOM 868 N N . TYR A 1 111 ? 1.575 8.503 5.845 1.00 97.25 111 TYR A N 1
ATOM 869 C CA . TYR A 1 111 ? 0.265 9.120 6.079 1.00 97.25 111 TYR A CA 1
ATOM 870 C C . TYR A 1 111 ? -0.876 8.097 6.054 1.00 97.25 111 TYR A C 1
ATOM 872 O O . TYR A 1 111 ? -1.800 8.204 6.855 1.00 97.25 111 TYR A O 1
ATOM 880 N N . GLN A 1 112 ? -0.783 7.074 5.200 1.00 97.94 112 GLN A N 1
ATOM 881 C CA . GLN A 1 112 ? -1.736 5.959 5.186 1.00 97.94 112 GLN A CA 1
ATOM 882 C C . GLN A 1 112 ? -1.647 5.160 6.493 1.00 97.94 112 GLN A C 1
ATOM 884 O O . GLN A 1 112 ? -2.668 4.782 7.059 1.00 97.94 112 GLN A O 1
ATOM 889 N N . MET A 1 113 ? -0.435 4.981 7.030 1.00 98.38 113 MET A N 1
ATOM 890 C CA . MET A 1 113 ? -0.223 4.286 8.306 1.00 98.38 113 MET A CA 1
ATOM 891 C C . MET A 1 113 ? -0.717 5.096 9.509 1.00 98.38 113 MET A C 1
ATOM 893 O O . MET A 1 113 ? -1.263 4.521 10.447 1.00 98.38 113 MET A O 1
ATOM 897 N N . ILE A 1 114 ? -0.565 6.424 9.479 1.00 98.44 114 ILE A N 1
ATOM 898 C CA . ILE A 1 114 ? -1.125 7.328 10.493 1.00 98.44 114 ILE A CA 1
ATOM 899 C C . ILE A 1 114 ? -2.656 7.240 10.483 1.00 98.44 114 ILE A C 1
ATOM 901 O O . ILE A 1 114 ? -3.261 7.059 11.539 1.00 98.44 114 ILE A O 1
ATOM 905 N N . GLN A 1 115 ? -3.279 7.303 9.301 1.00 98.38 115 GLN A N 1
ATOM 906 C CA . GLN A 1 115 ? -4.729 7.153 9.166 1.00 98.38 115 GLN A CA 1
ATOM 907 C C . GLN A 1 115 ? -5.199 5.782 9.667 1.00 98.38 115 GLN A C 1
ATOM 909 O O . GLN A 1 115 ? -6.185 5.695 10.395 1.00 98.38 115 GLN A O 1
ATOM 914 N N . PHE A 1 116 ? -4.475 4.710 9.340 1.00 98.56 116 PHE A N 1
ATOM 915 C CA . PHE A 1 116 ? -4.803 3.368 9.810 1.00 98.56 116 PHE A CA 1
ATOM 916 C C . PHE A 1 116 ? -4.708 3.233 11.337 1.00 98.56 116 PHE A C 1
ATOM 918 O O . PHE A 1 116 ? -5.612 2.687 11.970 1.00 98.56 116 PHE A O 1
ATOM 925 N N . ALA A 1 117 ? -3.661 3.789 11.951 1.00 98.56 117 ALA A N 1
ATOM 926 C CA . ALA A 1 117 ? -3.528 3.829 13.405 1.00 98.56 117 ALA A CA 1
ATOM 927 C C . ALA A 1 117 ? -4.699 4.583 14.065 1.00 98.56 117 ALA A C 1
ATOM 929 O O . ALA A 1 117 ? -5.237 4.113 15.069 1.00 98.56 117 ALA A O 1
ATOM 930 N N . ALA A 1 118 ? -5.149 5.694 13.467 1.00 98.31 118 ALA A N 1
ATOM 931 C CA . ALA A 1 118 ? -6.334 6.417 13.925 1.00 98.31 118 ALA A CA 1
ATOM 932 C C . ALA A 1 118 ? -7.607 5.555 13.836 1.00 98.31 118 ALA A C 1
ATOM 934 O O . ALA A 1 118 ? -8.359 5.492 14.805 1.00 98.31 118 ALA A O 1
ATOM 935 N N . ARG A 1 119 ? -7.807 4.797 12.745 1.00 97.81 119 ARG A N 1
ATOM 936 C CA . ARG A 1 119 ? -8.941 3.858 12.616 1.00 97.81 119 ARG A CA 1
ATOM 937 C C . ARG A 1 119 ? -8.954 2.778 13.690 1.00 97.81 119 ARG A C 1
ATOM 939 O O . ARG A 1 119 ? -10.019 2.431 14.194 1.00 97.81 119 ARG A O 1
ATOM 946 N N . ILE A 1 120 ? -7.787 2.239 14.043 1.00 98.31 120 ILE A N 1
ATOM 947 C CA . ILE A 1 120 ? -7.677 1.259 15.131 1.00 98.31 120 ILE A CA 1
ATOM 948 C C . ILE A 1 120 ? -8.120 1.891 16.454 1.00 98.31 120 ILE A C 1
ATOM 950 O O . ILE A 1 120 ? -8.905 1.280 17.177 1.00 98.31 120 ILE A O 1
ATOM 954 N N . GLN A 1 121 ? -7.669 3.115 16.741 1.00 97.88 121 GLN A N 1
ATOM 955 C CA . GLN A 1 121 ? -8.037 3.842 17.956 1.00 97.88 121 GLN A CA 1
ATOM 956 C C . GLN A 1 121 ? -9.538 4.177 18.009 1.00 97.88 121 GLN A C 1
ATOM 958 O O . GLN A 1 121 ? -10.168 3.975 19.045 1.00 97.88 121 GLN A O 1
ATOM 963 N N . GLU A 1 122 ? -10.122 4.638 16.897 1.00 97.00 122 GLU A N 1
ATOM 964 C CA . GLU A 1 122 ? -11.564 4.917 16.750 1.00 97.00 122 GLU A CA 1
ATOM 965 C C . GLU A 1 122 ? -12.424 3.682 17.047 1.00 97.00 122 GLU A C 1
ATOM 967 O O . GLU A 1 122 ? -13.512 3.789 17.608 1.00 97.00 122 GLU A O 1
ATOM 972 N N . ARG A 1 123 ? -11.915 2.494 16.708 1.00 96.31 123 ARG A N 1
ATOM 973 C CA . ARG A 1 123 ? -12.576 1.203 16.938 1.00 96.31 123 ARG A CA 1
ATOM 974 C C . ARG A 1 123 ? -12.268 0.599 18.313 1.00 96.31 123 ARG A C 1
ATOM 976 O O . ARG A 1 123 ? -12.576 -0.566 18.547 1.00 96.31 123 ARG A O 1
ATOM 983 N N . GLY A 1 124 ? -11.655 1.367 19.216 1.00 96.38 124 GLY A N 1
ATOM 984 C CA . GLY A 1 124 ? -11.338 0.941 20.582 1.00 96.38 124 GLY A CA 1
ATOM 985 C C . GLY A 1 124 ? -10.127 0.010 20.700 1.00 96.38 124 GLY A C 1
ATOM 986 O O . GLY A 1 124 ? -9.916 -0.581 21.756 1.00 96.38 124 GLY A O 1
ATOM 987 N N . GLY A 1 125 ? -9.336 -0.144 19.635 1.00 96.56 125 GLY A N 1
ATOM 988 C CA . GLY A 1 125 ? -8.079 -0.884 19.672 1.00 96.56 125 GLY A CA 1
ATOM 989 C C . GLY A 1 125 ? -6.901 -0.031 20.140 1.00 96.56 125 GLY A C 1
ATOM 990 O O . GLY A 1 125 ? -6.973 1.194 20.194 1.00 96.56 125 GLY A O 1
ATOM 991 N N . SER A 1 126 ? -5.780 -0.698 20.413 1.00 97.88 126 SER A N 1
ATOM 992 C CA . SER A 1 126 ? -4.505 -0.053 20.746 1.00 97.88 126 SER A CA 1
ATOM 993 C C . SER A 1 126 ? -3.566 -0.106 19.536 1.00 97.88 126 SER A C 1
ATOM 995 O O . SER A 1 126 ? -2.999 -1.171 19.263 1.00 97.88 126 SER A O 1
ATOM 997 N N . PRO A 1 127 ? -3.398 0.990 18.774 1.00 98.19 127 PRO A N 1
ATOM 998 C CA . PRO A 1 127 ? -2.541 0.980 17.597 1.00 98.19 127 PRO A CA 1
ATOM 999 C C . PRO A 1 127 ? -1.061 0.843 17.971 1.00 98.19 127 PRO A C 1
ATOM 1001 O O . PRO A 1 127 ? -0.595 1.364 18.982 1.00 98.19 127 PRO A O 1
ATOM 1004 N N . LYS A 1 128 ? -0.295 0.176 17.105 1.00 98.38 128 LYS A N 1
ATOM 1005 C CA . LYS A 1 128 ? 1.166 0.299 17.064 1.00 98.38 128 LYS A CA 1
ATOM 1006 C C . LYS A 1 128 ? 1.574 1.649 16.467 1.00 98.38 128 LYS A C 1
ATOM 1008 O O . LYS A 1 128 ? 0.761 2.349 15.864 1.00 98.38 128 LYS A O 1
ATOM 1013 N N . ASP A 1 129 ? 2.857 1.975 16.590 1.00 98.25 129 ASP A N 1
ATOM 1014 C CA . ASP A 1 129 ? 3.438 3.140 15.925 1.00 98.25 129 ASP A CA 1
ATOM 1015 C C . ASP A 1 129 ? 3.263 3.059 14.387 1.00 98.25 129 ASP A C 1
ATOM 1017 O O . ASP A 1 129 ? 3.486 1.990 13.806 1.00 98.25 129 ASP A O 1
ATOM 1021 N N . PRO A 1 130 ? 2.904 4.158 13.695 1.00 98.38 130 PRO A N 1
ATOM 1022 C CA . PRO A 1 130 ? 2.754 4.182 12.239 1.00 98.38 130 PRO A CA 1
ATOM 1023 C C . PRO A 1 130 ? 3.959 3.654 11.443 1.00 98.38 130 PRO A C 1
ATOM 1025 O O . PRO A 1 130 ? 3.774 3.035 10.389 1.00 98.38 130 PRO A O 1
ATOM 1028 N N . LEU A 1 131 ? 5.195 3.847 11.919 1.00 98.12 131 LEU A N 1
ATOM 1029 C CA . LEU A 1 131 ? 6.383 3.300 11.256 1.00 98.12 131 LEU A CA 1
ATOM 1030 C C . LEU A 1 131 ? 6.417 1.777 11.317 1.00 98.12 131 LEU A C 1
ATOM 1032 O O . LEU A 1 131 ? 6.911 1.153 10.380 1.00 98.12 131 LEU A O 1
ATOM 1036 N N . TRP A 1 132 ? 5.867 1.166 12.368 1.00 98.56 132 TRP A N 1
ATOM 1037 C CA . TRP A 1 132 ? 5.764 -0.288 12.444 1.00 98.56 132 TRP A CA 1
ATOM 1038 C C . TRP A 1 132 ? 4.918 -0.833 11.288 1.00 98.56 132 TRP A C 1
ATOM 1040 O O . TRP A 1 132 ? 5.374 -1.718 10.564 1.00 98.56 132 TRP A O 1
ATOM 1050 N N . TYR A 1 133 ? 3.739 -0.248 11.042 1.00 98.44 133 TYR A N 1
ATOM 1051 C CA . TYR A 1 133 ? 2.890 -0.658 9.918 1.00 98.44 133 TYR A CA 1
ATOM 1052 C C . TYR A 1 133 ? 3.570 -0.390 8.575 1.00 98.44 13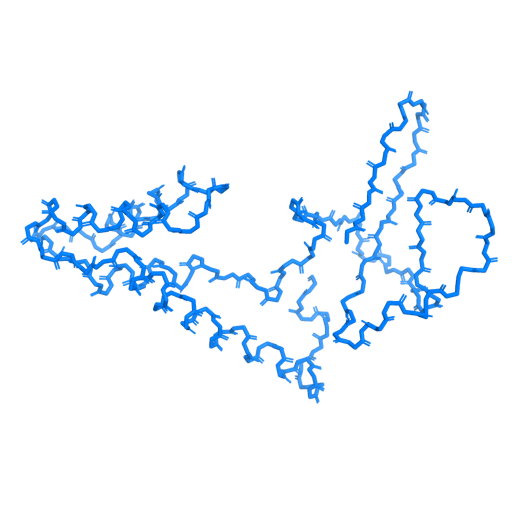3 TYR A C 1
ATOM 1054 O O . TYR A 1 133 ? 3.505 -1.221 7.674 1.00 98.44 133 TYR A O 1
ATOM 1062 N N . LYS A 1 134 ? 4.295 0.729 8.447 1.00 97.88 134 LYS A N 1
ATOM 1063 C CA . LYS A 1 134 ? 5.074 1.017 7.237 1.00 97.88 134 LYS A CA 1
ATOM 1064 C C . LYS A 1 134 ? 6.111 -0.076 6.965 1.00 97.88 134 LYS A C 1
ATOM 1066 O O . LYS A 1 134 ? 6.225 -0.524 5.827 1.00 97.88 134 LYS A O 1
ATOM 1071 N N . HIS A 1 135 ? 6.866 -0.495 7.979 1.00 98.19 135 HIS A N 1
ATOM 1072 C CA . HIS A 1 135 ? 7.871 -1.549 7.829 1.00 98.19 135 HIS A CA 1
ATOM 1073 C C . HIS A 1 135 ? 7.240 -2.889 7.463 1.00 98.19 135 HIS A C 1
ATOM 1075 O O . HIS A 1 135 ? 7.730 -3.561 6.557 1.00 98.19 135 HIS A O 1
ATOM 1081 N N . GLU A 1 136 ? 6.133 -3.249 8.109 1.00 98.31 136 GLU A N 1
ATOM 1082 C CA . GLU A 1 136 ? 5.438 -4.501 7.821 1.00 98.31 136 GLU A CA 1
ATOM 1083 C C . GLU A 1 136 ? 4.847 -4.519 6.405 1.00 98.31 136 GLU A C 1
ATOM 1085 O O . GLU A 1 136 ? 5.017 -5.491 5.667 1.00 98.31 136 GLU A O 1
ATOM 1090 N N . TYR A 1 137 ? 4.247 -3.411 5.970 1.00 97.31 137 TYR A N 1
ATOM 1091 C CA . TYR A 1 137 ? 3.782 -3.242 4.596 1.00 97.31 137 TYR A CA 1
ATOM 1092 C C . TYR A 1 137 ? 4.927 -3.386 3.583 1.00 97.31 137 TYR A C 1
ATOM 1094 O O . TYR A 1 137 ? 4.804 -4.137 2.614 1.00 97.31 137 TYR A O 1
ATOM 1102 N N . LEU A 1 138 ? 6.061 -2.713 3.813 1.00 95.00 138 LEU A N 1
ATOM 1103 C CA . LEU A 1 138 ? 7.222 -2.796 2.923 1.00 95.00 138 LEU A CA 1
ATOM 1104 C C . LEU A 1 138 ? 7.803 -4.211 2.871 1.00 95.00 138 LEU A C 1
ATOM 1106 O O . LEU A 1 138 ? 8.185 -4.660 1.793 1.00 95.00 138 LEU A O 1
ATOM 1110 N N . ARG A 1 139 ? 7.829 -4.937 3.994 1.00 95.81 139 ARG A N 1
ATOM 1111 C CA . ARG A 1 139 ? 8.253 -6.342 4.035 1.00 95.81 139 ARG A CA 1
ATOM 1112 C C . ARG A 1 139 ? 7.367 -7.210 3.134 1.00 95.81 139 ARG A C 1
ATOM 1114 O O . ARG A 1 139 ? 7.890 -7.864 2.234 1.00 95.81 139 ARG A O 1
ATOM 1121 N N . ARG A 1 140 ? 6.040 -7.155 3.315 1.00 95.56 140 ARG A N 1
ATOM 1122 C CA . ARG A 1 140 ? 5.068 -7.930 2.514 1.00 95.56 140 ARG A CA 1
ATOM 1123 C C . ARG A 1 140 ? 5.110 -7.559 1.028 1.00 95.56 140 ARG A C 1
ATOM 1125 O O . ARG A 1 140 ? 5.040 -8.426 0.159 1.00 95.56 140 ARG A O 1
ATOM 1132 N N . LEU A 1 141 ? 5.238 -6.267 0.721 1.00 92.62 141 LEU A N 1
ATOM 1133 C CA . LEU A 1 141 ? 5.328 -5.795 -0.659 1.00 92.62 141 LEU A CA 1
ATOM 1134 C C . LEU A 1 141 ? 6.619 -6.281 -1.328 1.00 92.62 141 LEU A C 1
ATOM 1136 O O . LEU A 1 141 ? 6.582 -6.754 -2.464 1.00 92.62 141 LEU A O 1
ATOM 1140 N N . ASN A 1 142 ? 7.747 -6.217 -0.617 1.00 90.44 142 ASN A N 1
ATOM 1141 C CA . ASN A 1 142 ? 9.028 -6.699 -1.123 1.00 90.44 142 ASN A CA 1
ATOM 1142 C C . ASN A 1 142 ? 8.999 -8.203 -1.398 1.00 90.44 142 ASN A C 1
ATOM 1144 O O . ASN A 1 142 ? 9.493 -8.616 -2.439 1.00 90.44 142 ASN A O 1
ATOM 1148 N N . GLU A 1 143 ? 8.374 -9.016 -0.545 1.00 90.19 143 GLU A N 1
ATOM 1149 C CA . GLU A 1 143 ? 8.208 -10.457 -0.798 1.00 90.19 143 GLU A CA 1
ATOM 1150 C C . GLU A 1 143 ? 7.483 -10.728 -2.124 1.00 90.19 143 GLU A C 1
ATOM 1152 O O . GLU A 1 143 ? 7.924 -11.558 -2.923 1.00 90.19 143 GLU A O 1
ATOM 1157 N N . ARG A 1 144 ? 6.427 -9.959 -2.419 1.00 85.06 144 ARG A N 1
ATOM 1158 C CA . ARG A 1 144 ? 5.704 -10.045 -3.696 1.00 85.06 144 ARG A CA 1
ATOM 1159 C C . ARG A 1 144 ? 6.570 -9.622 -4.888 1.00 85.06 144 ARG A C 1
ATOM 1161 O O . ARG A 1 144 ? 6.506 -10.244 -5.949 1.00 85.06 144 ARG A O 1
ATOM 1168 N N . ILE A 1 145 ? 7.363 -8.564 -4.729 1.00 85.88 145 ILE A N 1
ATOM 1169 C CA . ILE A 1 145 ? 8.213 -8.016 -5.795 1.00 85.88 145 ILE A CA 1
ATOM 1170 C C . ILE A 1 145 ? 9.415 -8.927 -6.070 1.00 85.88 145 ILE A C 1
ATOM 1172 O O . ILE A 1 145 ? 9.754 -9.145 -7.233 1.00 85.88 145 ILE A O 1
ATOM 1176 N N . LEU A 1 146 ? 10.034 -9.497 -5.032 1.00 85.44 146 LEU A N 1
ATOM 1177 C CA . LEU A 1 146 ? 11.214 -10.356 -5.149 1.00 85.44 146 LEU A CA 1
ATOM 1178 C C . LEU A 1 146 ? 10.964 -11.532 -6.093 1.00 85.44 146 LEU A C 1
ATOM 1180 O O . LEU A 1 146 ? 11.783 -11.784 -6.971 1.00 85.44 146 LEU A O 1
ATOM 1184 N N . GLY A 1 147 ? 9.802 -12.187 -6.003 1.00 81.94 147 GLY A N 1
ATOM 1185 C CA . GLY A 1 147 ? 9.456 -13.281 -6.917 1.00 81.94 147 GLY A CA 1
ATOM 1186 C C . GLY A 1 147 ? 9.399 -12.859 -8.392 1.00 81.94 147 GLY A C 1
ATOM 1187 O O . GLY A 1 147 ? 9.776 -13.627 -9.276 1.00 81.94 147 GLY A O 1
ATOM 1188 N N . ARG A 1 148 ? 8.974 -11.622 -8.678 1.00 83.94 148 ARG A N 1
ATOM 1189 C CA . ARG A 1 148 ? 8.957 -11.073 -10.044 1.00 83.94 148 ARG A CA 1
ATOM 1190 C C . ARG A 1 148 ? 10.368 -10.740 -10.520 1.00 83.94 148 ARG A C 1
ATOM 1192 O O . ARG A 1 148 ? 10.736 -11.103 -11.634 1.00 83.94 148 ARG A O 1
ATOM 1199 N N . VAL A 1 149 ? 11.160 -10.098 -9.662 1.00 82.06 149 VAL A N 1
ATOM 1200 C CA . VAL A 1 149 ? 12.547 -9.713 -9.956 1.00 82.06 149 VAL A CA 1
ATOM 1201 C C . VAL A 1 149 ? 13.418 -10.943 -10.206 1.00 82.06 149 VAL A C 1
ATOM 1203 O O . VAL A 1 149 ? 14.112 -10.999 -11.218 1.00 82.06 149 VAL A O 1
ATOM 1206 N N . GLU A 1 150 ? 13.356 -11.951 -9.339 1.00 84.06 150 GLU A N 1
ATOM 1207 C CA . GLU A 1 150 ? 14.123 -13.191 -9.507 1.00 84.06 150 GLU A CA 1
ATOM 1208 C C . GLU A 1 150 ? 13.628 -14.009 -10.705 1.00 84.06 150 GLU A C 1
ATOM 1210 O O . GLU A 1 150 ? 14.432 -14.590 -11.436 1.00 84.06 150 GLU A O 1
ATOM 1215 N N . GLY A 1 151 ? 12.320 -13.989 -10.986 1.00 82.94 151 GLY A N 1
ATOM 1216 C CA . GLY A 1 151 ? 11.760 -14.593 -12.194 1.00 82.94 151 GLY A CA 1
ATOM 1217 C C . GLY A 1 151 ? 12.340 -13.997 -13.481 1.00 82.94 151 GLY A C 1
ATOM 1218 O O . GLY A 1 151 ? 12.708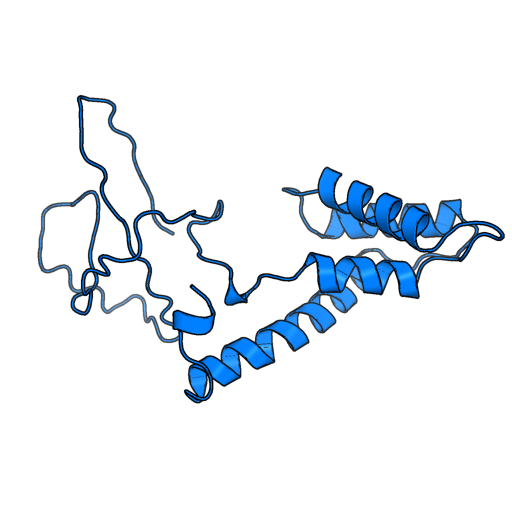 -14.730 -14.397 1.00 82.94 151 GLY A O 1
ATOM 1219 N N . LEU A 1 152 ? 12.491 -12.671 -13.519 1.00 83.44 152 LEU A N 1
ATOM 1220 C CA . LEU A 1 152 ? 13.113 -11.958 -14.637 1.00 83.44 152 LEU A CA 1
ATOM 1221 C C . LEU A 1 152 ? 14.624 -12.210 -14.725 1.00 83.44 152 LEU A C 1
ATOM 1223 O O . LEU A 1 152 ? 15.129 -12.472 -15.813 1.00 83.44 152 LEU A O 1
ATOM 1227 N N . LYS A 1 153 ? 15.349 -12.181 -13.597 1.00 79.00 153 LYS A N 1
ATOM 1228 C CA . LYS A 1 153 ? 16.802 -12.447 -13.569 1.00 79.00 153 LYS A CA 1
ATOM 1229 C C . LYS A 1 153 ? 17.151 -13.869 -14.006 1.00 79.00 153 LYS A C 1
ATOM 1231 O O . LYS A 1 153 ? 18.132 -14.065 -14.712 1.00 79.00 153 LYS A O 1
ATOM 1236 N N . SER A 1 154 ? 16.357 -14.852 -13.582 1.00 88.06 154 SER A N 1
ATOM 1237 C CA . SER A 1 154 ? 16.542 -16.266 -13.937 1.00 88.06 154 SER A CA 1
ATOM 1238 C C . SER A 1 154 ? 16.048 -16.617 -15.343 1.00 88.06 154 SER A C 1
ATOM 1240 O O . SER A 1 154 ? 16.315 -17.716 -15.822 1.00 88.06 154 SER A O 1
ATOM 1242 N N . GLY A 1 155 ? 15.302 -15.720 -15.998 1.00 86.06 155 GLY A N 1
ATOM 1243 C CA . GLY A 1 155 ? 14.649 -15.983 -17.282 1.00 86.06 155 GLY A CA 1
ATOM 1244 C C . GLY A 1 155 ? 13.434 -16.917 -17.198 1.00 86.06 155 GLY A C 1
ATOM 1245 O O . GLY A 1 155 ? 12.891 -17.296 -18.233 1.00 86.06 155 GLY A O 1
ATOM 1246 N N . SER A 1 156 ? 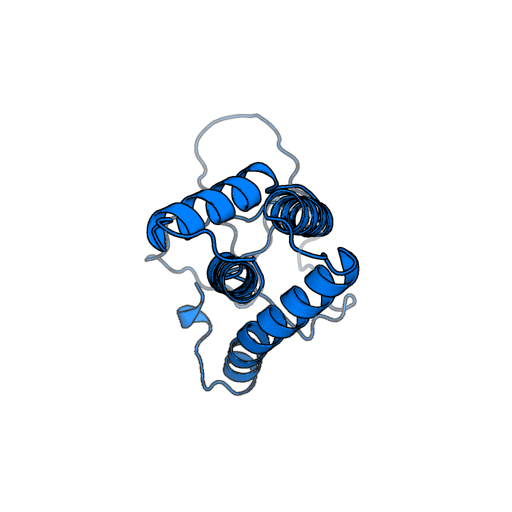12.982 -17.285 -15.992 1.00 88.25 156 SER A N 1
ATOM 1247 C CA . SER A 1 156 ? 11.767 -18.094 -15.792 1.00 88.25 156 SER A CA 1
ATOM 1248 C C . SER A 1 156 ? 10.473 -17.316 -16.056 1.00 88.25 156 SER A C 1
ATOM 1250 O O . SER A 1 156 ? 9.424 -17.923 -16.264 1.00 88.25 156 SER A O 1
ATOM 1252 N N . ARG A 1 157 ? 10.547 -15.980 -16.089 1.00 82.94 157 ARG A N 1
ATOM 1253 C CA . ARG A 1 157 ? 9.491 -15.081 -16.569 1.00 82.94 157 ARG A CA 1
ATOM 1254 C C . ARG A 1 157 ? 10.014 -14.211 -17.698 1.00 82.94 157 ARG A C 1
ATOM 1256 O O . ARG A 1 157 ? 11.170 -13.785 -17.674 1.00 82.94 157 ARG A O 1
ATOM 1263 N N . LYS A 1 158 ? 9.160 -13.924 -18.676 1.00 80.12 158 LYS A N 1
ATOM 1264 C CA . LYS A 1 158 ? 9.512 -13.055 -19.798 1.00 80.12 158 LYS A CA 1
ATOM 1265 C C . LYS A 1 158 ? 9.254 -11.597 -19.408 1.00 80.12 158 LYS A C 1
ATOM 1267 O O . LYS A 1 158 ? 8.289 -11.327 -18.701 1.00 80.12 158 LYS A O 1
ATOM 1272 N N . PRO A 1 159 ? 10.058 -10.635 -19.891 1.00 73.00 159 PRO A N 1
ATOM 1273 C CA . PRO A 1 159 ? 9.760 -9.214 -19.714 1.00 73.00 159 PRO A CA 1
ATOM 1274 C C . PRO A 1 159 ? 8.352 -8.839 -20.186 1.00 73.00 159 PRO A C 1
ATOM 1276 O O . PRO A 1 159 ? 7.684 -8.056 -19.525 1.00 73.00 159 PRO A O 1
ATOM 1279 N N . ASP A 1 160 ? 7.888 -9.462 -21.274 1.00 76.94 160 ASP A N 1
ATOM 1280 C CA . ASP A 1 160 ? 6.549 -9.257 -21.836 1.00 76.94 160 ASP A CA 1
ATOM 1281 C C . ASP A 1 160 ? 5.408 -9.717 -20.902 1.00 76.94 160 ASP A C 1
ATOM 1283 O O . ASP A 1 160 ? 4.269 -9.326 -21.120 1.00 76.94 160 ASP A O 1
ATOM 1287 N N . ASP A 1 161 ? 5.696 -10.480 -19.838 1.00 73.00 161 ASP A N 1
ATOM 1288 C CA . ASP A 1 161 ? 4.713 -10.814 -18.793 1.00 73.00 161 ASP A CA 1
ATOM 1289 C C . ASP A 1 161 ? 4.422 -9.615 -17.857 1.00 73.00 161 ASP A C 1
ATOM 1291 O O . ASP A 1 161 ? 3.548 -9.701 -16.994 1.00 73.00 161 ASP A O 1
ATOM 1295 N N . PHE A 1 162 ? 5.182 -8.518 -17.980 1.00 71.12 162 PHE A N 1
ATOM 1296 C CA . PHE A 1 162 ? 5.098 -7.311 -17.150 1.00 71.12 162 PHE A CA 1
ATOM 1297 C C . PHE A 1 162 ? 5.106 -6.019 -17.990 1.00 71.12 162 PHE A C 1
ATOM 1299 O O . PHE A 1 162 ? 5.683 -5.015 -17.560 1.00 71.12 162 PHE A O 1
ATOM 1306 N N . LEU A 1 163 ? 4.516 -6.059 -19.190 1.00 64.88 163 LEU A N 1
ATOM 1307 C CA . LEU A 1 163 ? 4.369 -4.928 -20.115 1.00 64.88 163 LEU A CA 1
ATOM 1308 C C . LEU A 1 163 ? 2.902 -4.643 -20.436 1.00 64.88 163 LEU A C 1
ATOM 1310 O O . LEU A 1 163 ? 2.112 -5.610 -20.485 1.00 64.88 163 LEU A O 1
#

Radius of gyration: 21.47 Å; chains: 1; bounding box: 52×43×56 Å

Foldseek 3Di:
DDDQDDDDDDDDDPDDADDDDDPPDDVPPPPDPDPDDDNHDDDPPDDDDVVDDDDDADPVRDLCLLLPCLLVLLLVLLLVPADDDPPDDPVNSSVVLVVLQVVCPPHDCLSSLVVSCVRNVVNVHHGDRSVVSVVVSVVRSVVSSVVSVVCVVVVVDDVVVRD

pLDDT: mean 75.19, std 23.71, range [24.7, 98.56]

Sequence (163 aa):
MVYVTEDRGSTEACQTIAFSYRPDFTPGLMQTTSLVPKPIEYAASFKPRPSISHVLFDFDGTLSIIREGWPQVMVPMFIEMIPKVPGESEQALQDLLTDDILRLNGKQTIYQMIQFAARIQERGGSPKDPLWYKHEYLRRLNERILGRVEGLKSGSRKPDDFL

Secondary structure (DSSP, 8-state):
----------S-----------TT--TT----S-SS--S----TT----TT----PPPTTS--GGGG--SHHHHHHHHHHHSPPPTT--HHHHHHHHHHHHHHTTTS-THHHHHHHHHHHHHTT--PPPHHHHHHHHHHHHHHHHHHHHHHHHTTSS-GGGG-